Protein AF-A0A1M5B7B2-F1 (afdb_monomer_lite)

Sequence (86 aa):
MSPVEVDIAYALKAAFPDLTIIEKKTIEGTREEIDIYIEELKWAIEIDENGHAGYDQVNEIRRQKMFEDGLGCTFKRLNPLNQALQ

Foldseek 3Di:
DDPVLVVVLVVCCVVCVVWDKDAFDDQPPDPQTAGIATLVQQEGEHEDQPVPPPDDVVVVVVSQVCSCVRSVGHYYYDHPPPPPDD

Structure (mmCIF, N/CA/C/O backbone):
data_AF-A0A1M5B7B2-F1
#
_entry.id   AF-A0A1M5B7B2-F1
#
loop_
_atom_site.group_PDB
_atom_site.id
_atom_site.type_symbol
_atom_site.label_atom_id
_atom_site.label_alt_id
_atom_site.label_comp_id
_atom_site.label_asym_id
_atom_site.label_entity_id
_atom_site.label_seq_id
_atom_site.pdbx_PDB_ins_code
_atom_site.Cartn_x
_atom_site.Cartn_y
_atom_site.Cartn_z
_atom_site.occupancy
_atom_site.B_iso_or_equiv
_atom_site.auth_seq_id
_atom_site.auth_comp_id
_atom_site.auth_asym_id
_atom_site.auth_atom_id
_atom_site.pdbx_PDB_model_num
ATOM 1 N N . MET A 1 1 ? -2.707 2.150 -12.569 1.00 81.25 1 MET A N 1
ATOM 2 C CA . MET A 1 1 ? -1.673 1.202 -12.131 1.00 81.25 1 MET A CA 1
ATOM 3 C C . MET A 1 1 ? -0.892 0.714 -13.331 1.00 81.25 1 MET A C 1
ATOM 5 O O . MET A 1 1 ? -1.481 0.658 -14.411 1.00 81.25 1 MET A O 1
ATOM 9 N N . SER A 1 2 ? 0.392 0.406 -13.167 1.00 88.31 2 SER A N 1
ATOM 10 C CA . SER A 1 2 ? 1.182 -0.285 -14.194 1.00 88.31 2 SER A CA 1
ATOM 11 C C . SER A 1 2 ? 0.739 -1.758 -14.339 1.00 88.31 2 SER A C 1
ATOM 13 O O . SER A 1 2 ? 0.038 -2.275 -13.465 1.00 88.31 2 SER A O 1
ATOM 15 N N . PRO A 1 3 ? 1.135 -2.471 -15.411 1.00 90.88 3 PRO A N 1
ATOM 16 C CA . PRO A 1 3 ? 0.895 -3.912 -15.510 1.00 90.88 3 PRO A CA 1
ATOM 17 C C . PRO A 1 3 ? 1.491 -4.716 -14.344 1.00 90.88 3 PRO A C 1
ATOM 19 O O . PRO A 1 3 ? 0.840 -5.630 -13.849 1.00 90.88 3 PRO A O 1
ATOM 22 N N . VAL A 1 4 ? 2.683 -4.351 -13.854 1.00 89.88 4 VAL A N 1
ATOM 23 C CA . VAL A 1 4 ? 3.327 -5.057 -12.731 1.00 89.88 4 VAL A CA 1
ATOM 24 C C . VAL A 1 4 ? 2.571 -4.815 -11.426 1.00 89.88 4 VAL A C 1
ATOM 26 O O . VAL A 1 4 ? 2.381 -5.749 -10.653 1.00 89.88 4 VAL A O 1
ATOM 29 N N . GLU A 1 5 ? 2.097 -3.588 -11.187 1.00 91.81 5 GLU A N 1
ATOM 30 C CA . GLU A 1 5 ? 1.250 -3.275 -10.030 1.00 91.81 5 GLU A CA 1
ATOM 31 C C . GLU A 1 5 ? -0.020 -4.140 -10.012 1.00 91.81 5 GLU A C 1
ATOM 33 O O . GLU A 1 5 ? -0.382 -4.682 -8.966 1.00 91.81 5 GLU A O 1
ATOM 38 N N . VAL A 1 6 ? -0.662 -4.322 -11.174 1.00 93.69 6 VAL A N 1
ATOM 39 C CA . VAL A 1 6 ? -1.853 -5.177 -11.321 1.00 93.69 6 VAL A CA 1
ATOM 40 C C . VAL A 1 6 ? -1.526 -6.642 -11.025 1.00 93.69 6 VAL A C 1
ATOM 42 O O . VAL A 1 6 ? -2.255 -7.288 -10.271 1.00 93.69 6 VAL A O 1
ATOM 45 N N . ASP A 1 7 ? -0.425 -7.163 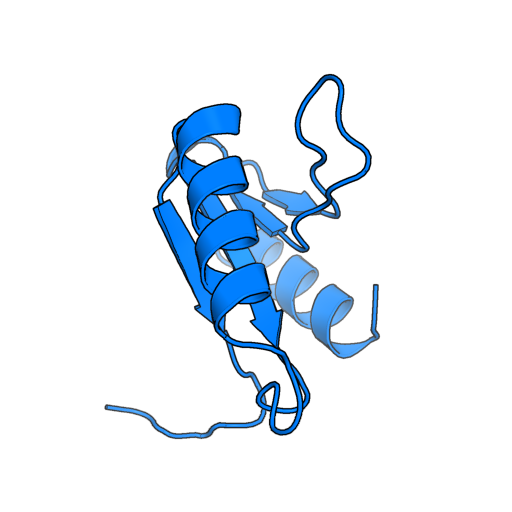-11.570 1.00 94.25 7 ASP A N 1
ATOM 46 C CA . ASP A 1 7 ? -0.007 -8.549 -11.340 1.00 94.25 7 ASP A CA 1
ATOM 47 C C . ASP A 1 7 ? 0.317 -8.807 -9.860 1.00 94.25 7 ASP A C 1
ATOM 49 O O . ASP A 1 7 ? -0.077 -9.835 -9.303 1.00 94.25 7 ASP A O 1
ATOM 53 N N . ILE A 1 8 ? 0.977 -7.857 -9.191 1.00 93.75 8 ILE A N 1
ATOM 54 C CA . ILE A 1 8 ? 1.274 -7.936 -7.755 1.00 93.75 8 ILE A CA 1
ATOM 55 C C . ILE A 1 8 ? -0.016 -7.897 -6.934 1.00 93.75 8 ILE A C 1
ATOM 57 O O . ILE A 1 8 ? -0.197 -8.736 -6.050 1.00 93.75 8 ILE A O 1
ATOM 61 N N . ALA A 1 9 ? -0.933 -6.971 -7.225 1.00 95.25 9 ALA A N 1
ATOM 62 C CA . ALA A 1 9 ? -2.212 -6.892 -6.525 1.00 95.25 9 ALA A CA 1
ATOM 63 C C . ALA A 1 9 ? -3.020 -8.192 -6.681 1.00 95.25 9 ALA A C 1
ATOM 65 O O . ALA A 1 9 ? -3.572 -8.702 -5.702 1.00 95.25 9 ALA A O 1
ATOM 66 N N . TYR A 1 10 ? -3.039 -8.769 -7.886 1.00 96.62 10 TYR A N 1
ATOM 67 C CA . TYR A 1 10 ? -3.678 -10.057 -8.147 1.00 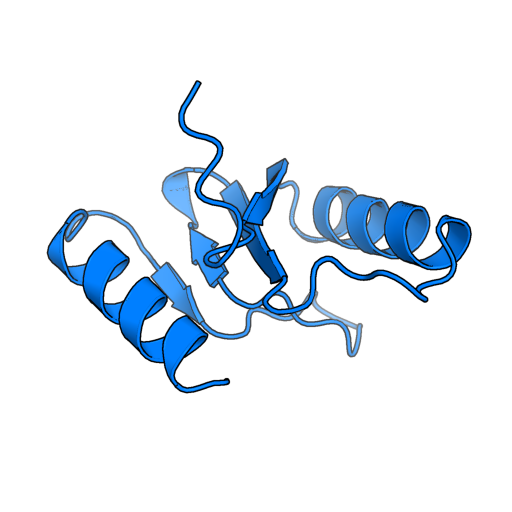96.62 10 TYR A CA 1
ATOM 68 C C . TYR A 1 10 ? -3.023 -11.195 -7.353 1.00 96.62 10 TYR A C 1
ATOM 70 O O . TYR A 1 10 ? -3.721 -11.968 -6.692 1.00 96.62 10 TYR A O 1
ATOM 78 N N . ALA A 1 11 ? -1.690 -11.278 -7.367 1.00 96.31 11 ALA A N 1
ATOM 79 C CA . ALA A 1 11 ? -0.946 -12.296 -6.631 1.00 96.31 11 ALA A CA 1
ATOM 80 C C . ALA A 1 11 ? -1.192 -12.207 -5.119 1.00 96.31 11 ALA A C 1
ATOM 82 O O . ALA A 1 11 ? -1.418 -13.232 -4.476 1.00 96.31 11 ALA A O 1
ATOM 83 N N . LEU A 1 12 ? -1.209 -10.996 -4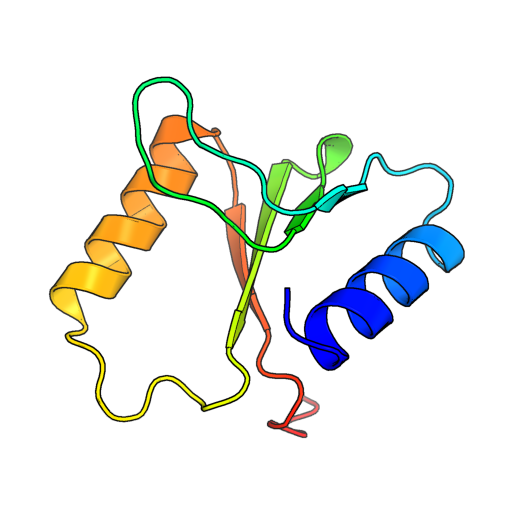.553 1.00 96.19 12 LEU A N 1
ATOM 84 C CA . LEU A 1 12 ? -1.495 -10.802 -3.134 1.00 96.19 12 LEU A CA 1
ATOM 85 C C . LEU A 1 12 ? -2.924 -11.238 -2.784 1.00 96.19 12 LEU A C 1
ATOM 87 O O . LEU A 1 12 ? -3.106 -11.951 -1.802 1.00 96.19 12 LEU A O 1
ATOM 91 N N . LYS A 1 13 ? -3.926 -10.883 -3.602 1.00 97.44 13 LYS A N 1
ATOM 92 C CA . LYS A 1 13 ? -5.326 -11.288 -3.367 1.00 97.44 13 LYS A CA 1
ATOM 93 C C . LYS A 1 13 ? -5.506 -12.804 -3.439 1.00 97.44 13 LYS A C 1
ATOM 95 O O . LYS A 1 13 ? -6.279 -13.368 -2.673 1.00 97.44 13 LYS A O 1
ATOM 100 N N . ALA A 1 14 ? -4.788 -13.464 -4.346 1.00 97.75 14 ALA A N 1
ATOM 101 C CA . ALA A 1 14 ? -4.820 -14.917 -4.476 1.00 97.75 14 ALA A CA 1
ATOM 102 C C . A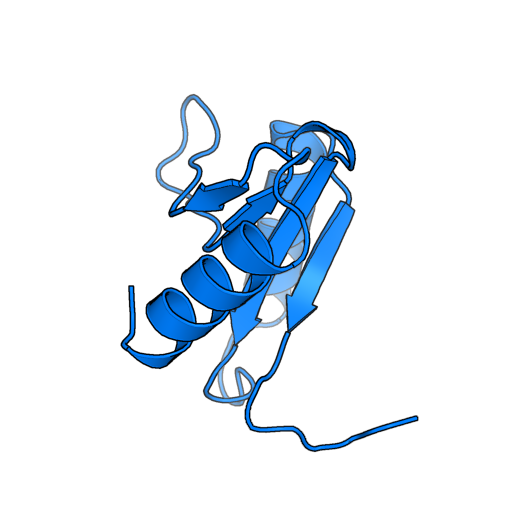LA A 1 14 ? -4.099 -15.630 -3.318 1.00 97.75 14 ALA A C 1
ATOM 104 O O . ALA A 1 14 ? -4.569 -16.664 -2.847 1.00 97.75 14 ALA A O 1
ATOM 105 N N . ALA A 1 15 ? -2.962 -15.094 -2.864 1.00 97.81 15 ALA A N 1
ATOM 106 C CA . ALA A 1 15 ? -2.162 -15.684 -1.792 1.00 97.81 15 ALA A CA 1
ATOM 107 C C . ALA A 1 15 ? -2.760 -15.452 -0.396 1.00 97.81 15 ALA A C 1
ATOM 109 O O . ALA A 1 15 ? -2.590 -16.289 0.491 1.00 97.81 15 ALA A O 1
ATOM 110 N N . PHE A 1 16 ? -3.461 -14.332 -0.206 1.00 97.25 16 PHE A N 1
ATOM 111 C CA . PHE A 1 16 ? -4.012 -13.907 1.077 1.00 97.25 16 PHE A CA 1
ATOM 112 C C . PHE A 1 16 ? -5.504 -13.564 0.949 1.00 97.25 16 PHE A C 1
ATOM 114 O O . PHE A 1 16 ? -5.882 -12.401 1.085 1.00 97.25 16 PHE A O 1
ATOM 121 N N . PRO A 1 17 ? -6.371 -14.563 0.697 1.00 96.69 17 PRO A N 1
ATOM 122 C CA . PRO A 1 17 ? -7.796 -14.329 0.453 1.00 96.69 17 PRO A CA 1
ATOM 123 C C . PRO A 1 17 ? -8.546 -13.761 1.668 1.00 96.69 17 PRO A C 1
ATOM 125 O O . PRO A 1 17 ? -9.610 -13.173 1.502 1.00 96.69 17 PRO A O 1
ATOM 128 N N . ASP A 1 18 ? -7.991 -13.922 2.872 1.00 97.88 18 ASP A N 1
ATOM 129 C CA . ASP A 1 18 ? -8.568 -13.412 4.120 1.00 97.88 18 ASP A CA 1
ATOM 130 C C . ASP A 1 18 ? -8.166 -11.957 4.427 1.00 97.88 18 ASP A C 1
ATOM 132 O O . ASP A 1 18 ? -8.597 -11.410 5.440 1.00 97.88 18 ASP A O 1
ATOM 136 N N . LEU A 1 19 ? -7.322 -11.337 3.593 1.00 97.94 19 LEU A N 1
ATOM 137 C CA . LEU A 1 19 ? -6.891 -9.950 3.761 1.00 97.94 19 LEU A CA 1
ATOM 138 C C . LEU A 1 19 ? -7.633 -9.015 2.804 1.00 97.94 19 LEU A C 1
ATOM 140 O O . LEU A 1 19 ? -7.837 -9.313 1.625 1.00 97.94 19 LEU A O 1
ATOM 144 N N . THR A 1 20 ? -7.968 -7.829 3.300 1.00 98.06 20 THR A N 1
ATOM 145 C CA . THR A 1 20 ? -8.568 -6.757 2.515 1.00 98.06 20 THR A CA 1
ATOM 146 C C . THR A 1 20 ? -7.470 -5.969 1.816 1.00 98.06 20 THR A C 1
ATOM 148 O O . THR A 1 20 ? -6.762 -5.165 2.426 1.00 98.06 20 THR A O 1
ATOM 151 N N . ILE A 1 21 ? -7.346 -6.195 0.508 1.00 98.12 21 ILE A N 1
ATOM 152 C CA . ILE A 1 21 ? -6.345 -5.548 -0.345 1.00 98.12 21 ILE A CA 1
ATOM 153 C C . ILE A 1 21 ? -7.007 -4.456 -1.178 1.00 98.12 21 ILE A C 1
ATOM 155 O O . ILE A 1 21 ? -7.806 -4.739 -2.074 1.00 98.12 21 ILE A O 1
ATOM 159 N N . ILE A 1 22 ? -6.648 -3.209 -0.882 1.00 97.69 22 ILE A N 1
ATOM 160 C CA . ILE A 1 22 ? -7.162 -2.009 -1.537 1.00 97.69 22 ILE A CA 1
ATOM 161 C C . ILE A 1 22 ? -6.094 -1.479 -2.490 1.00 97.69 22 ILE A C 1
ATOM 163 O O . ILE A 1 22 ? -5.019 -1.065 -2.067 1.00 97.69 22 ILE A O 1
ATOM 167 N N . GLU A 1 23 ? -6.406 -1.476 -3.778 1.00 97.31 23 GLU A N 1
ATOM 168 C CA . GLU A 1 23 ? -5.586 -0.832 -4.805 1.00 97.31 23 GLU A CA 1
ATOM 169 C C . GLU A 1 23 ? -5.833 0.679 -4.793 1.00 97.31 23 GLU A C 1
ATOM 171 O O . GLU A 1 23 ? -6.976 1.115 -4.636 1.00 97.31 23 GLU A O 1
ATOM 176 N N . LYS A 1 24 ? -4.776 1.472 -4.995 1.00 95.38 24 LYS A N 1
ATOM 177 C CA . LYS A 1 24 ? -4.847 2.933 -5.137 1.00 95.38 24 LYS A CA 1
ATOM 178 C C . LYS A 1 24 ? -5.585 3.617 -3.975 1.00 95.38 24 LYS A C 1
ATOM 180 O O . LYS A 1 24 ? -6.547 4.367 -4.147 1.00 95.38 24 LYS A O 1
ATOM 185 N N . LYS A 1 25 ? -5.136 3.342 -2.746 1.00 96.44 25 LYS A N 1
ATOM 186 C CA . LYS A 1 25 ? -5.725 3.919 -1.530 1.00 96.44 25 LYS A CA 1
ATOM 187 C C . LYS A 1 25 ? -5.269 5.367 -1.360 1.00 96.44 25 LYS A C 1
ATOM 189 O O . LYS A 1 25 ? -4.079 5.646 -1.247 1.00 96.44 25 LYS A O 1
ATOM 194 N N . THR A 1 26 ? -6.222 6.285 -1.253 1.00 96.00 26 THR A N 1
ATOM 195 C CA . THR A 1 26 ? -5.944 7.692 -0.949 1.00 96.00 26 THR A CA 1
ATOM 196 C C . THR A 1 26 ? -6.044 7.987 0.543 1.00 96.00 26 THR A C 1
ATOM 198 O O . THR A 1 26 ? -6.867 7.396 1.254 1.00 96.00 26 THR A O 1
ATOM 201 N N . ILE A 1 27 ? -5.262 8.960 1.007 1.00 94.25 27 ILE A N 1
ATOM 202 C CA . ILE A 1 27 ? -5.463 9.569 2.328 1.00 94.25 27 ILE A CA 1
ATOM 203 C C . ILE A 1 27 ? -6.634 10.551 2.227 1.00 94.25 27 ILE A C 1
ATOM 205 O O . ILE A 1 27 ? -6.709 11.354 1.296 1.00 94.25 27 ILE A O 1
ATOM 209 N N . GLU A 1 28 ? -7.561 10.499 3.181 1.00 92.50 28 GLU A N 1
ATOM 210 C CA . GLU A 1 28 ? -8.695 11.420 3.201 1.00 92.50 28 GLU A CA 1
ATOM 211 C C . GLU A 1 28 ? -8.218 12.881 3.271 1.00 92.50 28 GLU A C 1
ATOM 213 O O . GLU A 1 28 ? -7.340 13.238 4.056 1.00 92.50 28 GLU A O 1
ATOM 218 N N . GLY A 1 29 ? -8.787 13.735 2.418 1.00 92.44 29 GLY A N 1
ATOM 219 C CA . GLY A 1 29 ? -8.424 15.152 2.354 1.00 92.44 29 GLY A CA 1
ATOM 220 C C . GLY A 1 29 ? -7.120 15.457 1.608 1.00 92.44 29 GLY A C 1
ATOM 221 O O . GLY A 1 29 ? -6.739 16.626 1.535 1.00 92.44 29 GLY A O 1
ATOM 222 N N . THR A 1 30 ? -6.452 14.463 1.015 1.00 91.31 30 THR A N 1
ATOM 223 C CA . THR A 1 30 ? -5.269 14.673 0.165 1.00 91.31 30 THR A CA 1
ATOM 224 C C . THR A 1 30 ? -5.503 14.152 -1.258 1.00 91.31 30 THR A C 1
ATOM 226 O O . THR A 1 30 ? -6.538 13.563 -1.568 1.00 91.31 30 THR A O 1
ATOM 229 N N . ARG A 1 31 ? -4.549 14.417 -2.158 1.00 91.44 31 ARG A N 1
ATOM 230 C CA . ARG A 1 31 ? -4.498 13.818 -3.507 1.00 91.44 31 ARG A CA 1
ATOM 231 C C . ARG A 1 31 ? -3.507 12.657 -3.589 1.00 91.44 31 ARG A C 1
ATOM 233 O O . ARG A 1 31 ? -3.158 12.228 -4.680 1.00 91.44 31 ARG A O 1
ATOM 240 N N . GLU A 1 32 ? -2.992 12.234 -2.447 1.00 92.06 32 GLU A N 1
ATOM 241 C CA . GLU A 1 32 ? -1.859 11.327 -2.362 1.00 92.06 32 GLU A CA 1
ATOM 242 C C . GLU A 1 32 ? -2.389 9.906 -2.248 1.00 92.06 32 GLU A C 1
ATOM 244 O O . GLU A 1 32 ? -3.285 9.622 -1.447 1.00 92.06 32 GLU A O 1
ATOM 249 N N . GLU A 1 33 ? -1.846 9.037 -3.090 1.00 94.75 33 GLU A N 1
ATOM 250 C CA . GLU A 1 33 ? -2.329 7.686 -3.337 1.00 94.75 33 GLU A CA 1
ATOM 251 C C . GLU A 1 33 ? -1.185 6.689 -3.149 1.00 94.75 33 GLU A C 1
ATOM 253 O O . GLU A 1 33 ? -0.084 6.924 -3.643 1.00 94.75 33 GLU A O 1
ATOM 258 N N . ILE A 1 34 ? -1.440 5.607 -2.411 1.00 95.31 34 ILE A N 1
ATOM 259 C CA . ILE A 1 34 ? -0.533 4.462 -2.303 1.00 95.31 34 ILE A CA 1
ATOM 260 C C . ILE A 1 34 ? -1.019 3.343 -3.223 1.00 95.31 34 ILE A C 1
ATOM 262 O O . ILE A 1 34 ? -2.227 3.116 -3.332 1.00 95.31 34 ILE A O 1
ATOM 266 N N . ASP A 1 35 ? -0.099 2.617 -3.858 1.00 95.81 35 ASP A N 1
ATOM 267 C CA . ASP A 1 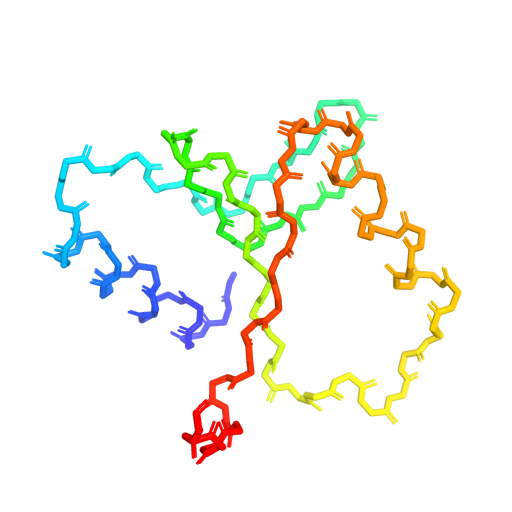35 ? -0.447 1.578 -4.832 1.00 95.81 35 ASP A CA 1
ATOM 268 C C . ASP A 1 35 ? -1.292 0.462 -4.230 1.00 95.81 35 ASP A C 1
ATOM 270 O O . ASP A 1 35 ? -2.315 0.088 -4.805 1.00 95.81 35 ASP A O 1
ATOM 274 N N . ILE A 1 36 ? -0.885 -0.048 -3.066 1.00 97.19 36 ILE A N 1
ATOM 275 C CA . ILE A 1 36 ? -1.584 -1.121 -2.362 1.00 97.19 36 ILE A CA 1
ATOM 276 C C . ILE A 1 36 ? -1.666 -0.794 -0.871 1.00 97.19 36 ILE A C 1
ATOM 278 O O . ILE A 1 36 ? -0.675 -0.431 -0.240 1.00 97.19 36 ILE A O 1
ATOM 282 N N . TYR A 1 37 ? -2.845 -0.980 -0.286 1.00 98.06 37 TYR A N 1
ATOM 283 C CA . TYR A 1 37 ? -3.062 -0.946 1.154 1.00 98.06 37 TYR A CA 1
ATOM 284 C C . TYR A 1 37 ? -3.671 -2.262 1.639 1.00 98.06 37 TYR A C 1
ATOM 286 O O . TYR A 1 37 ? -4.631 -2.754 1.050 1.00 98.06 37 TYR A O 1
ATOM 294 N N . ILE A 1 38 ? -3.114 -2.824 2.711 1.00 98.00 38 ILE A N 1
ATOM 295 C CA . ILE A 1 38 ? -3.620 -4.033 3.372 1.00 98.00 38 ILE A CA 1
ATOM 296 C C . ILE A 1 38 ? -4.170 -3.621 4.736 1.00 98.00 38 ILE A C 1
ATOM 298 O O . ILE A 1 38 ? -3.397 -3.251 5.625 1.00 98.00 38 ILE A O 1
ATOM 302 N N . GLU A 1 39 ? -5.492 -3.675 4.891 1.00 97.44 39 GLU A N 1
ATOM 303 C CA . GLU A 1 39 ? -6.212 -3.083 6.029 1.00 97.44 39 GLU A CA 1
ATOM 304 C C . GLU A 1 39 ? -5.840 -3.747 7.362 1.00 97.44 39 GLU A C 1
ATOM 306 O O . GLU A 1 39 ? -5.473 -3.074 8.325 1.00 97.44 39 GLU A O 1
ATOM 311 N N . GLU A 1 40 ? -5.860 -5.079 7.414 1.00 97.94 40 GLU A N 1
ATOM 312 C CA . GLU A 1 40 ? -5.661 -5.844 8.649 1.00 97.94 40 GLU A CA 1
ATOM 313 C C . GLU A 1 40 ? -4.232 -5.712 9.183 1.00 97.94 40 GLU A C 1
ATOM 315 O O . GLU A 1 40 ? -4.002 -5.750 10.393 1.00 97.94 40 GLU A O 1
ATOM 320 N N . LEU A 1 41 ? -3.267 -5.530 8.280 1.00 97.62 41 LEU A N 1
ATOM 321 C CA . LEU A 1 41 ? -1.862 -5.322 8.626 1.00 97.62 41 LEU A CA 1
ATOM 322 C C . LEU A 1 41 ? -1.522 -3.841 8.819 1.00 97.62 41 LEU A C 1
ATOM 324 O O . LEU A 1 41 ? -0.450 -3.525 9.338 1.00 97.62 41 LEU A O 1
ATOM 328 N N . LYS A 1 42 ? -2.411 -2.935 8.392 1.00 97.81 42 LYS A N 1
ATOM 329 C CA . LYS A 1 42 ? -2.144 -1.502 8.234 1.00 97.81 42 LYS A CA 1
ATOM 330 C C . LYS A 1 42 ? -0.850 -1.268 7.464 1.00 97.81 42 LYS A C 1
ATOM 332 O O . LYS A 1 42 ? 0.041 -0.553 7.927 1.00 97.81 42 LYS A O 1
ATOM 337 N N . TRP A 1 43 ? -0.706 -1.921 6.316 1.00 97.88 43 TRP A N 1
ATOM 338 C CA . TRP A 1 43 ? 0.475 -1.782 5.463 1.00 97.88 43 TRP A CA 1
ATOM 339 C C . TRP A 1 43 ? 0.140 -0.976 4.221 1.00 97.88 43 TRP A C 1
ATOM 341 O O . TRP A 1 43 ? -0.795 -1.309 3.504 1.00 97.88 43 TRP A O 1
ATOM 351 N N . ALA A 1 44 ? 0.936 0.055 3.967 1.00 97.44 44 ALA A N 1
ATOM 352 C CA . ALA A 1 44 ? 0.932 0.836 2.739 1.00 97.44 44 ALA A CA 1
ATOM 353 C C . ALA A 1 44 ? 2.145 0.403 1.907 1.00 97.44 44 ALA A C 1
ATOM 355 O O . ALA A 1 44 ? 3.275 0.550 2.366 1.00 97.44 44 ALA A O 1
ATOM 356 N N . ILE A 1 45 ? 1.921 -0.175 0.729 1.00 95.50 45 ILE A N 1
ATOM 357 C CA . ILE A 1 45 ? 2.962 -0.712 -0.150 1.00 95.50 45 ILE A CA 1
ATOM 358 C C . ILE A 1 45 ? 3.021 0.140 -1.418 1.00 95.50 45 ILE A C 1
ATOM 360 O O . ILE A 1 45 ? 2.069 0.175 -2.193 1.00 95.50 45 ILE A O 1
ATOM 364 N N . GLU A 1 46 ? 4.159 0.794 -1.623 1.00 94.00 46 GLU A N 1
ATOM 365 C CA . GLU A 1 46 ? 4.529 1.459 -2.872 1.00 94.00 46 GLU A CA 1
ATOM 366 C C . GLU A 1 46 ? 5.317 0.484 -3.749 1.00 94.00 46 GLU A C 1
ATOM 368 O O . GLU A 1 46 ? 6.260 -0.157 -3.269 1.00 94.00 46 GLU A O 1
ATOM 373 N N . ILE A 1 47 ? 4.975 0.408 -5.030 1.00 91.69 47 ILE A N 1
ATOM 374 C CA . ILE A 1 47 ? 5.660 -0.416 -6.021 1.00 91.69 47 ILE A CA 1
ATOM 375 C C . ILE A 1 47 ? 6.576 0.496 -6.844 1.00 91.69 47 ILE A C 1
ATOM 377 O O . ILE A 1 47 ? 6.162 1.173 -7.776 1.00 91.69 47 ILE A O 1
ATOM 381 N N . ASP A 1 48 ? 7.860 0.508 -6.493 1.00 85.19 48 ASP A N 1
ATOM 382 C CA . ASP A 1 48 ? 8.882 1.322 -7.153 1.00 85.19 48 ASP A CA 1
ATOM 383 C C . ASP A 1 48 ? 9.566 0.517 -8.267 1.00 85.19 48 ASP A C 1
ATOM 385 O O . ASP A 1 48 ? 10.594 -0.135 -8.058 1.00 85.19 48 ASP A O 1
ATOM 389 N N . GLU A 1 49 ? 8.978 0.543 -9.466 1.00 73.38 49 GLU A N 1
ATOM 390 C CA . GLU A 1 49 ? 9.488 -0.178 -10.643 1.00 73.38 49 GLU A CA 1
ATOM 391 C C . GLU A 1 49 ? 10.849 0.331 -11.141 1.00 73.38 49 GLU A C 1
ATOM 393 O O . GLU A 1 49 ? 11.574 -0.414 -11.791 1.00 73.38 49 GLU A O 1
ATOM 398 N N . ASN A 1 50 ? 11.217 1.584 -10.858 1.00 67.81 50 ASN A N 1
ATOM 399 C CA . ASN A 1 50 ? 12.397 2.229 -11.450 1.00 67.81 50 ASN A CA 1
ATOM 400 C C . ASN A 1 50 ? 13.483 2.585 -10.421 1.00 67.81 50 ASN A C 1
ATOM 402 O O . ASN A 1 50 ? 14.439 3.296 -10.745 1.00 67.81 50 ASN A O 1
ATOM 406 N N . GLY A 1 51 ? 13.350 2.103 -9.182 1.00 63.75 51 GLY A N 1
ATOM 407 C CA . GLY A 1 51 ? 14.300 2.348 -8.096 1.00 63.75 51 GLY A CA 1
ATOM 408 C C . GLY A 1 51 ? 14.467 3.825 -7.736 1.00 63.75 51 GLY A C 1
ATOM 409 O O . GLY A 1 51 ? 15.528 4.197 -7.235 1.00 63.75 51 GLY A O 1
ATOM 410 N N . HIS A 1 52 ? 13.475 4.662 -8.062 1.00 63.69 52 HIS A N 1
ATOM 411 C CA . HIS A 1 52 ? 13.431 6.102 -7.789 1.00 63.69 52 HIS A CA 1
ATOM 412 C C . HIS A 1 52 ? 14.767 6.864 -7.978 1.00 63.69 52 HIS A C 1
ATOM 414 O O . HIS A 1 52 ? 15.035 7.838 -7.275 1.00 63.69 52 HIS A O 1
ATOM 420 N N . ALA A 1 53 ? 15.597 6.487 -8.965 1.00 56.00 53 ALA A N 1
ATOM 421 C CA . ALA A 1 53 ? 16.987 6.955 -9.132 1.00 56.00 53 ALA A CA 1
ATOM 422 C C . ALA A 1 53 ? 17.168 8.461 -9.459 1.00 56.00 53 ALA A C 1
ATOM 424 O O . ALA A 1 53 ? 18.270 8.907 -9.774 1.00 56.00 53 ALA A O 1
ATOM 425 N N . GLY A 1 54 ? 16.106 9.262 -9.369 1.00 57.91 54 GLY A N 1
ATOM 426 C CA . GLY A 1 54 ? 16.125 10.713 -9.560 1.00 57.91 54 GLY A CA 1
ATOM 427 C C . GLY A 1 54 ? 15.129 11.482 -8.689 1.00 57.91 54 GLY A C 1
ATOM 428 O O . GLY A 1 54 ? 14.894 12.658 -8.960 1.00 57.91 54 GLY A O 1
ATOM 429 N N . TYR A 1 55 ? 14.521 10.849 -7.680 1.00 65.44 55 TYR A N 1
ATOM 430 C CA . TYR A 1 55 ? 13.562 11.525 -6.803 1.00 65.44 55 TYR A CA 1
ATOM 431 C C . TYR A 1 55 ? 14.251 12.324 -5.692 1.00 65.44 55 TYR A C 1
ATOM 433 O O . TYR A 1 55 ? 15.271 11.926 -5.130 1.00 65.44 55 TYR A O 1
ATOM 441 N N . ASP A 1 56 ? 13.653 13.468 -5.360 1.00 77.75 56 ASP A N 1
ATOM 442 C CA . ASP A 1 56 ? 14.036 14.277 -4.207 1.00 77.75 56 ASP A CA 1
ATOM 443 C C . ASP A 1 56 ? 13.705 13.524 -2.910 1.00 77.75 56 ASP A C 1
ATOM 445 O O . ASP A 1 56 ? 12.537 13.390 -2.530 1.00 77.75 56 ASP A O 1
ATOM 449 N N . GLN A 1 57 ? 14.750 13.061 -2.221 1.00 79.31 57 GLN A N 1
ATOM 450 C CA . GLN A 1 57 ? 14.657 12.300 -0.974 1.00 79.31 57 GLN A CA 1
ATOM 451 C C . GLN A 1 57 ? 13.825 13.008 0.102 1.00 79.31 57 GLN A C 1
ATOM 453 O O . GLN A 1 57 ? 13.159 12.348 0.899 1.00 79.31 57 GLN A O 1
ATOM 458 N N . VAL A 1 58 ? 13.821 14.344 0.132 1.00 85.12 58 VAL A N 1
ATOM 459 C CA . VAL A 1 58 ? 13.046 15.102 1.122 1.00 85.12 58 VAL A CA 1
ATOM 460 C C . VAL A 1 58 ? 11.550 14.925 0.879 1.00 85.12 58 VAL A C 1
ATOM 462 O O . VAL A 1 58 ? 10.787 14.709 1.825 1.00 85.12 58 VAL A O 1
ATOM 465 N N . ASN A 1 59 ? 11.125 14.973 -0.385 1.00 84.56 59 ASN A N 1
ATOM 466 C CA . ASN A 1 59 ? 9.727 14.756 -0.746 1.00 84.56 59 ASN A CA 1
ATOM 467 C C . ASN A 1 59 ? 9.306 13.306 -0.503 1.00 84.56 59 ASN A C 1
ATOM 469 O O . ASN A 1 59 ? 8.186 13.079 -0.053 1.00 84.56 59 ASN A O 1
ATOM 473 N N . GLU A 1 60 ? 10.201 12.339 -0.714 1.00 85.94 60 GLU A N 1
ATOM 474 C CA . GLU A 1 60 ? 9.924 10.932 -0.406 1.00 85.94 60 GLU A CA 1
ATOM 475 C C . GLU A 1 60 ? 9.689 10.700 1.086 1.00 85.94 60 GLU A C 1
ATOM 477 O O . GLU A 1 60 ? 8.678 10.113 1.466 1.00 85.94 60 GLU A O 1
ATOM 482 N N . ILE A 1 61 ? 10.580 11.218 1.939 1.00 89.06 61 ILE A N 1
ATOM 483 C CA . ILE A 1 61 ? 10.452 11.112 3.399 1.00 89.06 61 ILE A CA 1
ATOM 484 C C . ILE A 1 61 ? 9.157 11.780 3.864 1.00 89.06 61 ILE A C 1
ATOM 486 O O . ILE A 1 61 ? 8.432 11.240 4.701 1.00 89.06 61 ILE A O 1
ATOM 490 N N . ARG A 1 62 ? 8.837 12.955 3.308 1.00 91.38 62 ARG A N 1
ATOM 491 C CA . ARG A 1 62 ? 7.593 13.661 3.623 1.00 91.38 62 ARG A CA 1
ATOM 492 C C . ARG A 1 62 ? 6.368 12.852 3.204 1.00 91.38 62 ARG A C 1
ATOM 494 O O . ARG A 1 62 ? 5.411 12.785 3.973 1.00 91.38 62 ARG A O 1
ATOM 501 N N . ARG A 1 63 ? 6.392 12.250 2.012 1.00 89.88 63 ARG A N 1
ATOM 502 C CA . ARG A 1 63 ? 5.285 11.441 1.493 1.00 89.88 63 ARG A CA 1
ATOM 503 C C . ARG A 1 63 ? 5.083 10.183 2.331 1.00 89.88 63 ARG A C 1
ATOM 505 O O . ARG A 1 63 ? 3.959 9.919 2.743 1.00 89.88 63 ARG A O 1
ATOM 512 N N . GLN A 1 64 ? 6.164 9.473 2.657 1.00 94.38 64 GLN A N 1
ATOM 513 C CA . GLN A 1 64 ? 6.130 8.327 3.565 1.00 94.38 64 GLN A CA 1
ATOM 514 C C . GLN A 1 64 ? 5.487 8.711 4.898 1.00 94.38 64 GLN A C 1
ATOM 516 O O . GLN A 1 64 ? 4.497 8.102 5.295 1.00 94.38 64 GLN A O 1
ATOM 521 N N . LYS A 1 65 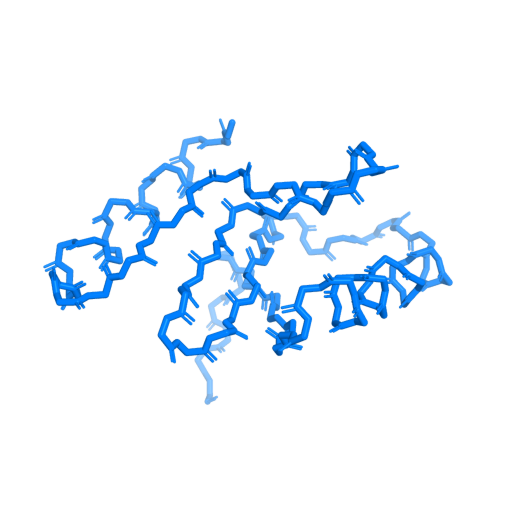? 5.995 9.763 5.551 1.00 94.88 65 LYS A N 1
ATOM 522 C CA . LYS A 1 65 ? 5.472 10.204 6.846 1.00 94.88 65 LYS A CA 1
ATOM 523 C C . LYS A 1 65 ? 3.993 10.577 6.778 1.00 94.88 65 LYS A C 1
ATOM 525 O O . LYS A 1 65 ? 3.231 10.265 7.680 1.00 94.88 65 LYS A O 1
ATOM 530 N N . MET A 1 66 ? 3.572 11.220 5.697 1.00 94.62 66 MET A N 1
ATOM 531 C CA . MET A 1 66 ? 2.174 11.577 5.491 1.00 94.62 66 MET A CA 1
ATOM 532 C C . MET A 1 66 ? 1.271 10.343 5.346 1.00 94.62 66 MET A C 1
ATOM 534 O O . MET A 1 66 ? 0.168 10.366 5.884 1.00 94.62 66 MET A O 1
ATOM 538 N N . PHE A 1 67 ? 1.713 9.267 4.687 1.00 96.19 67 PHE A N 1
ATOM 539 C CA . PHE A 1 67 ? 0.966 8.002 4.683 1.00 96.19 67 PHE A CA 1
ATOM 540 C C . PHE A 1 67 ? 0.939 7.348 6.063 1.00 96.19 67 PHE A C 1
ATOM 542 O O . PHE A 1 67 ? -0.130 6.950 6.520 1.00 96.19 67 PHE A O 1
ATOM 549 N N . GLU A 1 68 ? 2.085 7.273 6.742 1.00 96.81 68 GLU A N 1
ATOM 550 C CA . GLU A 1 68 ? 2.185 6.690 8.085 1.00 96.81 68 GLU A CA 1
ATOM 551 C C . GLU A 1 68 ? 1.273 7.416 9.084 1.00 96.81 68 GLU A C 1
ATOM 553 O O . GLU A 1 68 ? 0.484 6.767 9.769 1.00 96.81 68 GLU A O 1
ATOM 558 N N . ASP A 1 69 ? 1.304 8.751 9.103 1.00 96.31 69 ASP A N 1
ATOM 559 C CA . ASP A 1 69 ? 0.475 9.582 9.980 1.00 96.31 69 ASP A CA 1
ATOM 560 C C . ASP A 1 69 ? -1.003 9.580 9.539 1.00 96.31 69 ASP A C 1
ATOM 562 O O . ASP A 1 69 ? -1.905 9.488 10.372 1.00 96.31 69 ASP A O 1
ATOM 566 N N . GLY A 1 70 ? -1.269 9.675 8.231 1.00 95.06 70 GLY A N 1
ATOM 567 C CA . GLY A 1 70 ? -2.616 9.828 7.674 1.00 95.06 70 GLY A CA 1
ATOM 568 C C . GLY A 1 70 ? -3.442 8.542 7.646 1.00 95.06 70 GLY A C 1
ATOM 569 O O . GLY A 1 70 ? -4.662 8.598 7.785 1.00 95.06 70 GLY A O 1
ATOM 570 N N . LEU A 1 71 ? -2.797 7.385 7.484 1.00 95.19 71 LEU A N 1
ATOM 571 C CA . LEU A 1 71 ? -3.449 6.069 7.483 1.00 95.19 71 LEU A CA 1
ATOM 572 C C . LEU A 1 71 ? -3.151 5.257 8.752 1.00 95.19 71 LEU A C 1
ATOM 574 O O . LEU A 1 71 ? -3.692 4.162 8.913 1.00 95.19 71 LEU A O 1
ATOM 578 N N . GLY A 1 72 ? -2.280 5.747 9.641 1.00 96.62 72 GLY A N 1
ATOM 579 C CA . GLY A 1 72 ? -1.843 5.006 10.826 1.00 96.62 72 GLY A CA 1
ATOM 580 C C . GLY A 1 72 ? -1.161 3.685 10.464 1.00 96.62 72 GLY A C 1
ATOM 581 O O . GLY A 1 72 ? -1.443 2.658 11.086 1.00 96.62 72 GLY A O 1
ATOM 582 N N . CYS A 1 73 ? -0.338 3.692 9.413 1.00 97.44 73 CYS A N 1
ATOM 583 C CA . CYS A 1 73 ? 0.175 2.494 8.754 1.00 97.44 73 CYS A CA 1
ATOM 584 C C . CYS A 1 73 ? 1.697 2.342 8.851 1.00 97.44 73 CYS A C 1
ATOM 586 O O . CYS A 1 73 ? 2.414 3.285 9.164 1.00 97.44 73 CYS A O 1
ATOM 588 N N . THR A 1 74 ? 2.198 1.157 8.502 1.00 97.56 74 THR A N 1
ATOM 589 C CA . THR A 1 74 ? 3.612 0.947 8.164 1.00 97.56 74 THR A CA 1
ATOM 590 C C . THR A 1 74 ? 3.798 1.109 6.658 1.00 97.56 74 THR A C 1
ATOM 592 O O . THR A 1 74 ? 3.166 0.385 5.887 1.00 97.56 74 THR A O 1
ATOM 595 N N . PHE A 1 75 ? 4.683 2.012 6.235 1.00 96.06 75 PHE A N 1
ATOM 596 C CA . PHE A 1 75 ? 5.023 2.186 4.824 1.00 96.06 75 PHE A CA 1
ATOM 597 C C . PHE A 1 75 ? 6.091 1.173 4.383 1.00 96.06 75 PHE A C 1
ATOM 599 O O . PHE A 1 75 ? 7.090 0.947 5.073 1.00 96.06 75 PHE A O 1
ATOM 606 N N . LYS A 1 76 ? 5.889 0.549 3.224 1.00 93.81 76 LYS A N 1
ATOM 607 C CA . LYS A 1 76 ? 6.799 -0.408 2.590 1.00 93.81 76 LYS A CA 1
ATOM 608 C C . LYS A 1 76 ? 7.016 0.002 1.141 1.00 93.81 76 LYS A C 1
ATOM 610 O O . LYS A 1 76 ? 6.071 0.352 0.447 1.00 93.81 76 LYS A O 1
ATOM 615 N N . ARG A 1 77 ? 8.258 -0.090 0.676 1.00 90.31 77 ARG A N 1
ATOM 616 C CA . ARG A 1 77 ? 8.598 0.066 -0.739 1.00 90.31 77 ARG A CA 1
ATOM 617 C C . ARG A 1 77 ? 9.053 -1.279 -1.277 1.00 90.31 77 ARG A C 1
ATOM 619 O O . ARG A 1 77 ? 9.980 -1.876 -0.733 1.00 90.31 77 ARG A O 1
ATOM 626 N N . LEU A 1 78 ? 8.385 -1.747 -2.319 1.00 87.69 78 LEU A N 1
ATOM 627 C CA . LEU A 1 78 ? 8.717 -2.962 -3.040 1.00 87.69 78 LEU A CA 1
ATOM 628 C C . LEU A 1 78 ? 9.285 -2.559 -4.396 1.00 87.69 78 LEU A C 1
ATOM 630 O O . LEU A 1 78 ? 8.597 -1.917 -5.179 1.00 87.69 78 LEU A O 1
ATOM 634 N N . ASN A 1 79 ? 10.520 -2.956 -4.687 1.00 85.00 79 ASN A N 1
ATOM 635 C CA . ASN A 1 79 ? 11.057 -2.854 -6.037 1.00 85.00 79 ASN A CA 1
ATOM 636 C C . ASN A 1 79 ? 10.997 -4.246 -6.687 1.00 85.00 79 ASN A C 1
ATOM 638 O O . ASN A 1 79 ? 11.798 -5.107 -6.317 1.00 85.00 79 ASN A O 1
ATOM 642 N N . PRO A 1 80 ? 10.074 -4.490 -7.634 1.00 77.31 80 PRO A N 1
ATOM 643 C CA . PRO A 1 80 ? 9.905 -5.807 -8.245 1.00 77.31 80 PRO A CA 1
ATOM 644 C C . PRO A 1 80 ? 11.062 -6.195 -9.177 1.00 77.31 80 PRO A C 1
ATOM 646 O O . PRO A 1 80 ? 11.240 -7.375 -9.473 1.00 77.31 80 PRO A O 1
ATOM 649 N N . LEU A 1 81 ? 11.864 -5.225 -9.631 1.00 73.81 81 LEU A N 1
ATOM 650 C CA . LEU A 1 81 ? 13.041 -5.462 -10.470 1.00 73.81 81 LEU A CA 1
ATOM 651 C C . LEU A 1 81 ? 14.313 -5.695 -9.649 1.00 73.81 81 LEU A C 1
ATOM 653 O O . LEU A 1 81 ? 15.303 -6.209 -10.172 1.00 73.81 81 LEU A O 1
ATOM 657 N N . ASN A 1 82 ? 14.300 -5.345 -8.363 1.00 64.62 82 ASN A N 1
ATOM 658 C CA . ASN A 1 82 ? 15.420 -5.597 -7.477 1.00 64.62 82 ASN A CA 1
ATOM 659 C C . ASN A 1 82 ? 15.331 -7.032 -6.944 1.00 64.62 82 ASN A C 1
ATOM 661 O O . ASN A 1 82 ? 14.720 -7.296 -5.913 1.00 64.62 82 ASN A O 1
ATOM 665 N N . GLN A 1 83 ? 15.973 -7.971 -7.644 1.00 50.91 83 GLN A N 1
ATOM 666 C CA . GLN A 1 83 ? 16.131 -9.371 -7.218 1.00 50.91 83 GLN A CA 1
ATOM 667 C C . GLN A 1 83 ? 17.068 -9.544 -6.004 1.00 50.91 83 GLN A C 1
ATOM 669 O O . GLN A 1 83 ? 17.718 -10.580 -5.857 1.00 50.91 83 GLN A O 1
ATOM 674 N N . ALA A 1 84 ? 17.169 -8.555 -5.117 1.00 42.25 84 ALA A N 1
ATOM 675 C CA . ALA A 1 84 ? 17.885 -8.704 -3.862 1.00 42.25 84 ALA A CA 1
ATOM 676 C C . ALA A 1 84 ? 17.015 -9.488 -2.866 1.00 42.25 84 ALA A C 1
ATOM 678 O O . ALA A 1 84 ? 16.457 -8.941 -1.920 1.00 42.25 84 ALA A O 1
ATOM 679 N N . LEU A 1 85 ? 16.907 -10.797 -3.105 1.00 38.94 85 LEU A N 1
ATOM 680 C CA . LEU A 1 85 ? 16.716 -11.780 -2.045 1.00 38.94 85 LEU A CA 1
ATOM 681 C C . LEU A 1 85 ? 17.861 -11.613 -1.041 1.00 38.94 85 LEU A C 1
ATOM 683 O O . LEU A 1 85 ? 18.987 -11.971 -1.385 1.00 38.94 85 LEU A O 1
ATOM 687 N N . GLN A 1 86 ? 17.571 -11.116 0.164 1.00 31.97 86 GLN A N 1
ATOM 688 C CA . GLN A 1 86 ? 18.197 -11.556 1.420 1.00 31.97 86 GLN A CA 1
ATOM 689 C C . GLN A 1 86 ? 17.182 -11.477 2.557 1.00 31.97 86 GLN A C 1
ATOM 691 O O . GLN A 1 86 ? 16.644 -10.373 2.791 1.00 31.97 86 GLN A O 1
#

Organism: NCBI:txid112248

pLDDT: mean 88.07, std 14.49, range [31.97, 98.12]

Secondary structure (DSSP, 8-state):
--HHHHHHHHHHHHH-TTS-EEEEEEPTTSS-EEEEEETTTTEEEEE-TTTTTT--HHHHHHHHHHHHHHHT-EEEEE-TT-----

Radius of gyration: 13.01 Å; chains: 1; bounding box: 27×31×26 Å